Protein AF-R7QUK7-F1 (afdb_monomer)

Foldseek 3Di:
DVVVCVVPPPNDDDDQDDDDPDDDDLVVNCVDPDSHCPNHPVVVVVVVSVVVVD

pLDDT: mean 92.41, std 5.97, range [55.75, 96.62]

Secondary structure (DSSP, 8-state):
-HHHHTT-TT------S---SSPPPHHHHTT--SS--TTSHHHHHHHHHHHTT-

Mean predicted aligned error: 3.3 Å

Solvent-accessible surface area (backbone atoms only — not comparable to full-atom values): 3615 Å² total; per-residue (Å²): 109,68,80,68,46,68,79,37,86,86,62,85,79,81,88,81,69,48,78,69,96,72,79,68,58,62,79,55,33,60,69,54,87,61,67,57,34,65,77,35,78,61,38,59,55,53,50,51,57,57,63,76,69,113

Sequence (54 aa):
MFAACEKRDWVSGFGLWSWNWCLPECARAQQEKGYELYEKPAEKVVRNFYETRK

Structure (mmCIF, N/CA/C/O backbone):
data_AF-R7QUK7-F1
#
_entry.id   AF-R7QUK7-F1
#
loop_
_atom_site.group_PDB
_atom_site.id
_atom_site.type_symbol
_atom_site.label_atom_id
_atom_site.label_alt_id
_atom_site.label_comp_id
_atom_site.label_asym_id
_atom_site.label_entity_id
_atom_site.label_seq_id
_atom_site.pdbx_PDB_ins_code
_atom_site.Cartn_x
_atom_site.Cartn_y
_atom_site.Cartn_z
_atom_site.occupancy
_atom_site.B_iso_or_equiv
_atom_site.auth_seq_id
_atom_site.auth_comp_id
_atom_site.auth_asym_id
_atom_site.auth_atom_id
_atom_site.pdbx_PDB_model_num
ATOM 1 N N . MET A 1 1 ? 0.106 7.551 6.036 1.00 91.12 1 MET A N 1
ATOM 2 C CA . MET A 1 1 ? -1.261 7.140 5.647 1.00 91.12 1 MET A CA 1
ATOM 3 C C . MET A 1 1 ? -1.813 6.115 6.636 1.00 91.12 1 MET A C 1
ATOM 5 O O . MET A 1 1 ? -2.628 6.511 7.457 1.00 91.12 1 MET A O 1
ATOM 9 N N . PHE A 1 2 ? -1.311 4.872 6.656 1.00 94.50 2 PHE A N 1
ATOM 10 C CA . PHE A 1 2 ? -1.826 3.798 7.523 1.00 94.50 2 PHE A CA 1
ATOM 11 C C . PHE A 1 2 ? -1.973 4.171 9.006 1.00 94.50 2 PHE A C 1
ATOM 13 O O . PHE A 1 2 ? -3.075 4.086 9.53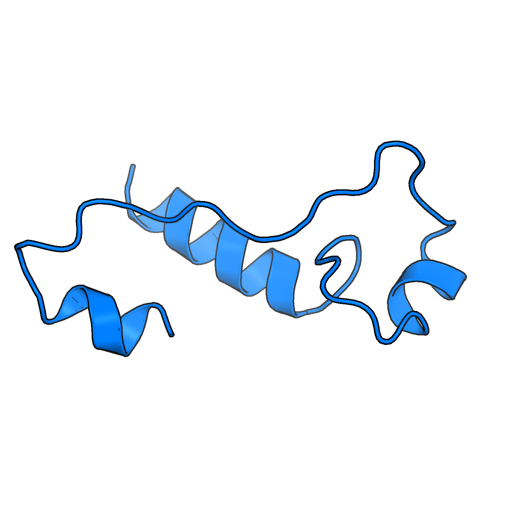3 1.00 94.50 2 PHE A O 1
ATOM 20 N N . ALA A 1 3 ? -0.928 4.709 9.644 1.00 94.38 3 ALA A N 1
ATOM 21 C CA . ALA A 1 3 ? -0.973 5.105 11.060 1.00 94.38 3 ALA A CA 1
ATOM 22 C C . ALA A 1 3 ? -2.028 6.183 11.394 1.00 94.38 3 ALA A C 1
ATOM 24 O O . ALA A 1 3 ? -2.472 6.301 12.533 1.00 94.38 3 ALA A O 1
ATOM 25 N N . ALA A 1 4 ? -2.425 7.013 10.423 1.00 96.06 4 ALA A N 1
ATOM 26 C CA . ALA A 1 4 ? -3.490 7.993 10.632 1.00 96.06 4 ALA A CA 1
ATOM 27 C C . ALA A 1 4 ? -4.870 7.330 10.538 1.00 96.06 4 ALA A C 1
ATOM 29 O O . ALA A 1 4 ? -5.749 7.619 11.348 1.00 96.06 4 ALA A O 1
ATOM 30 N N . CYS A 1 5 ? -5.053 6.439 9.565 1.00 95.19 5 CYS A N 1
ATOM 31 C CA . CYS A 1 5 ? -6.290 5.691 9.364 1.00 95.19 5 CYS A CA 1
ATOM 32 C C . CYS A 1 5 ? -6.543 4.666 10.476 1.00 95.19 5 CYS A C 1
ATOM 34 O O . CYS A 1 5 ? -7.682 4.493 10.873 1.00 95.19 5 CYS A O 1
ATOM 36 N N . GLU A 1 6 ? -5.498 4.066 11.041 1.00 92.56 6 GLU A N 1
ATOM 37 C CA . GLU A 1 6 ? -5.589 3.098 12.143 1.00 92.56 6 GLU A CA 1
ATOM 38 C C . GLU A 1 6 ? -6.255 3.654 13.407 1.00 92.56 6 GLU A C 1
ATOM 40 O O . GLU A 1 6 ? -6.875 2.913 14.159 1.00 92.56 6 GLU A O 1
ATOM 45 N N . LYS A 1 7 ? -6.196 4.971 13.615 1.00 95.56 7 LYS A N 1
ATOM 46 C CA . LYS A 1 7 ? -6.869 5.646 14.735 1.00 95.56 7 LYS A CA 1
ATOM 47 C C . LYS A 1 7 ? -8.395 5.714 14.577 1.00 95.56 7 LYS A C 1
ATOM 49 O O . LYS A 1 7 ? -9.056 6.297 15.428 1.00 95.56 7 LYS A O 1
ATOM 54 N N . ARG A 1 8 ? -8.939 5.231 13.456 1.00 95.62 8 ARG A N 1
ATOM 55 C CA . ARG A 1 8 ? -10.353 5.311 13.084 1.00 95.62 8 ARG A CA 1
ATOM 56 C C . ARG A 1 8 ? -10.874 3.896 12.875 1.00 95.62 8 ARG A C 1
ATOM 58 O O . ARG A 1 8 ? -10.540 3.246 11.890 1.00 95.62 8 ARG A O 1
ATOM 65 N N . ASP A 1 9 ? -11.698 3.456 13.808 1.00 95.12 9 ASP A N 1
ATOM 66 C CA . ASP A 1 9 ? -12.363 2.151 13.826 1.00 95.12 9 ASP A CA 1
ATOM 67 C C . ASP A 1 9 ? -13.247 1.891 12.596 1.00 95.12 9 ASP A C 1
ATOM 69 O O . ASP A 1 9 ? -13.355 0.758 12.136 1.00 95.12 9 ASP A O 1
ATOM 73 N N . TRP A 1 10 ? -13.829 2.940 12.015 1.00 96.62 10 TRP A N 1
ATOM 74 C CA . TRP A 1 10 ? -14.655 2.845 10.811 1.00 96.62 10 TRP A CA 1
ATOM 75 C C . TRP A 1 10 ? -13.864 2.640 9.508 1.00 96.62 10 TRP A C 1
ATOM 77 O O . TRP A 1 10 ? -14.468 2.365 8.469 1.00 96.62 10 TRP A O 1
ATOM 87 N N . VAL A 1 11 ? -12.530 2.766 9.518 1.00 96.12 11 VAL A N 1
ATOM 88 C CA . VAL A 1 11 ? -11.707 2.482 8.332 1.00 96.12 11 VAL A CA 1
ATOM 89 C C . VAL A 1 11 ? -11.365 0.994 8.296 1.00 96.12 11 VAL A C 1
ATOM 91 O O . VAL A 1 11 ? -10.496 0.523 9.025 1.00 96.12 11 VAL A O 1
ATOM 94 N N . SER A 1 12 ? -12.022 0.258 7.401 1.00 92.25 12 SER A N 1
ATOM 95 C CA . SER A 1 12 ? -11.931 -1.207 7.320 1.00 92.25 12 SER A CA 1
ATOM 96 C C . SER A 1 12 ? -10.925 -1.748 6.296 1.00 92.25 12 SER A C 1
ATOM 98 O O . SER A 1 12 ? -10.647 -2.945 6.295 1.00 92.25 12 SER A O 1
ATOM 100 N N . GLY A 1 13 ? -10.349 -0.910 5.428 1.00 93.94 13 GLY A N 1
ATOM 101 C CA . GLY A 1 13 ? -9.394 -1.361 4.413 1.00 93.94 13 GLY A CA 1
ATOM 102 C C . GLY A 1 13 ? -9.006 -0.284 3.401 1.00 93.94 13 GLY A C 1
ATOM 103 O O . GLY A 1 13 ? -9.403 0.874 3.529 1.00 93.94 13 GLY A O 1
ATOM 104 N N . PHE A 1 14 ? -8.218 -0.674 2.392 1.00 95.56 14 PHE A N 1
ATOM 105 C CA . PHE A 1 14 ? -7.699 0.230 1.361 1.00 95.56 14 PHE A CA 1
ATOM 106 C C . PHE A 1 14 ? -7.715 -0.423 -0.023 1.00 95.56 14 PHE A C 1
ATOM 108 O O . PHE A 1 14 ? -7.204 -1.527 -0.196 1.00 95.56 14 PHE A O 1
ATOM 115 N N . GLY A 1 15 ? -8.209 0.304 -1.025 1.00 95.12 15 GLY A N 1
ATOM 116 C CA . GLY A 1 15 ? -7.910 0.035 -2.431 1.00 95.12 15 GLY A CA 1
ATOM 117 C C . GLY A 1 15 ? -6.662 0.815 -2.828 1.00 95.12 15 GLY A C 1
ATOM 118 O O . GLY A 1 15 ? -6.740 2.022 -3.049 1.00 95.12 15 GLY A O 1
ATOM 119 N N . LEU A 1 16 ? -5.503 0.156 -2.851 1.00 95.31 16 LEU A N 1
ATOM 120 C CA . LEU A 1 16 ? -4.255 0.812 -3.239 1.00 95.31 16 LEU A CA 1
ATOM 121 C C . LEU A 1 16 ? -4.225 1.046 -4.749 1.00 95.31 16 LEU A C 1
ATOM 123 O O . LEU A 1 16 ? -4.548 0.157 -5.534 1.00 95.31 16 LEU A O 1
ATOM 127 N N . TRP A 1 17 ? -3.812 2.249 -5.133 1.00 93.12 17 TRP A N 1
ATOM 128 C CA . TRP A 1 17 ? -3.637 2.645 -6.523 1.00 93.12 17 TRP A CA 1
ATOM 129 C C . TRP A 1 17 ? -2.139 2.780 -6.809 1.00 93.12 17 TRP A C 1
ATOM 131 O O . TRP A 1 17 ? -1.463 3.509 -6.090 1.00 93.12 17 TRP A O 1
ATOM 141 N N . SER A 1 18 ? -1.566 2.124 -7.806 1.00 89.31 18 SER A N 1
ATOM 142 C CA . SER A 1 18 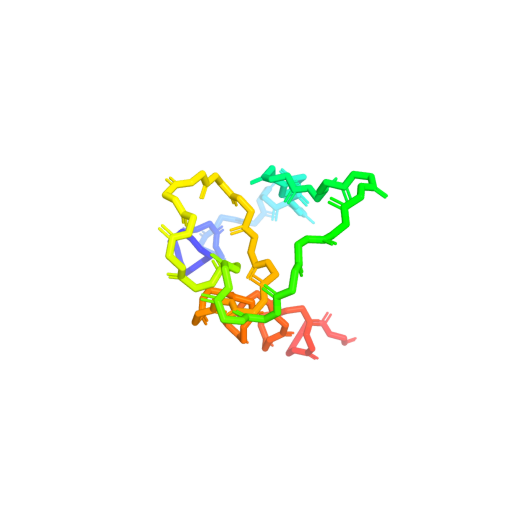? -2.121 1.080 -8.676 1.00 89.31 18 SER A CA 1
ATOM 143 C C . SER A 1 18 ? -1.127 -0.067 -8.794 1.00 89.31 18 SER A C 1
ATOM 145 O O . SER A 1 18 ? -0.057 -0.051 -8.179 1.00 89.31 18 SER A O 1
ATOM 147 N N . TRP A 1 19 ? -1.534 -1.085 -9.543 1.00 92.94 19 TRP A N 1
ATOM 148 C CA . TRP A 1 19 ? -0.657 -2.150 -9.980 1.00 92.94 19 TRP A CA 1
ATOM 149 C C . TRP A 1 19 ? -0.785 -2.294 -11.493 1.00 92.94 19 TRP A C 1
ATOM 151 O O . TRP A 1 19 ? -1.858 -2.624 -12.005 1.00 92.94 19 TRP A O 1
ATOM 161 N N . ASN A 1 20 ? 0.296 -2.016 -12.211 1.00 91.00 20 ASN A N 1
ATOM 162 C CA . ASN A 1 20 ? 0.333 -2.088 -13.662 1.00 91.00 20 ASN A CA 1
ATOM 163 C C . ASN A 1 20 ? 0.142 -3.526 -14.157 1.00 91.00 20 ASN A C 1
ATOM 165 O O . ASN A 1 20 ? 0.675 -4.480 -13.593 1.00 91.00 20 ASN A O 1
ATOM 169 N N . TRP A 1 21 ? -0.567 -3.668 -15.280 1.00 92.75 21 TRP A N 1
ATOM 170 C CA . TRP A 1 21 ? -0.766 -4.965 -15.936 1.00 92.75 21 TRP A CA 1
ATOM 171 C C . TRP A 1 21 ? 0.542 -5.542 -16.507 1.00 92.75 21 TRP A C 1
ATOM 173 O O . TRP A 1 21 ? 0.709 -6.757 -16.556 1.00 92.75 21 TRP A O 1
ATOM 183 N N . CYS A 1 22 ? 1.463 -4.669 -16.930 1.00 93.25 22 CYS A N 1
ATOM 184 C CA . CYS A 1 22 ? 2.796 -5.017 -17.406 1.00 93.25 22 CYS A CA 1
ATOM 185 C C . CYS A 1 22 ? 3.829 -4.344 -16.502 1.00 93.25 22 CYS A C 1
ATOM 187 O O . CYS A 1 22 ? 3.881 -3.113 -16.420 1.00 93.25 22 CYS A O 1
ATOM 189 N N . LEU A 1 23 ? 4.620 -5.154 -15.799 1.00 92.81 23 LEU A N 1
ATOM 190 C CA . LEU A 1 23 ? 5.610 -4.656 -14.854 1.00 92.81 23 LEU A CA 1
ATOM 191 C C . LEU A 1 23 ? 6.913 -4.298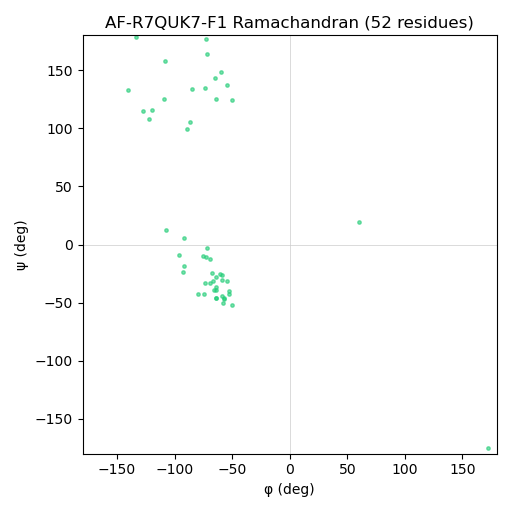 -15.583 1.00 92.81 23 LEU A C 1
ATOM 193 O O . LEU A 1 23 ? 7.383 -5.077 -16.414 1.00 92.81 23 LEU A O 1
ATOM 197 N N . PRO A 1 24 ? 7.503 -3.128 -15.291 1.00 89.94 24 PRO A N 1
ATOM 198 C CA . PRO A 1 24 ? 8.806 -2.765 -15.827 1.00 89.94 24 PRO A CA 1
ATOM 199 C C . PRO A 1 24 ? 9.915 -3.595 -15.166 1.00 89.94 24 PRO A C 1
ATOM 201 O O . PRO A 1 24 ? 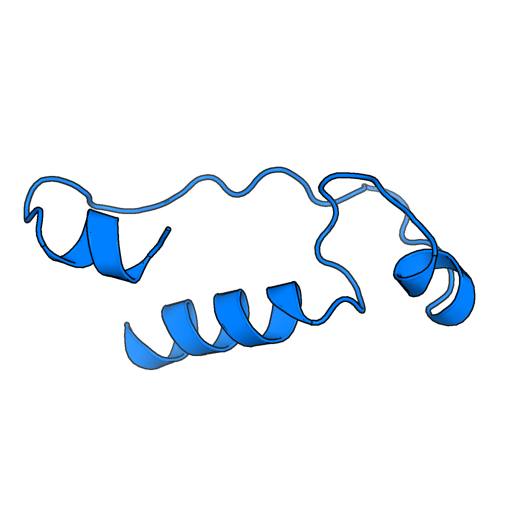9.734 -4.156 -14.092 1.00 89.94 24 PRO A O 1
ATOM 204 N N . GLU A 1 25 ? 11.102 -3.615 -15.766 1.00 93.38 25 GLU A N 1
ATOM 205 C CA . GLU A 1 25 ? 12.297 -4.171 -15.119 1.00 93.38 25 GLU A CA 1
ATOM 206 C C . GLU A 1 25 ? 12.627 -3.424 -13.814 1.00 93.38 25 GLU A C 1
ATOM 208 O O . GLU A 1 25 ? 12.415 -2.211 -13.725 1.00 93.38 25 GLU A O 1
ATOM 213 N N . CYS A 1 26 ? 13.210 -4.109 -12.822 1.00 89.25 26 CYS A N 1
ATOM 214 C CA . CYS A 1 26 ? 13.448 -3.559 -11.477 1.00 89.25 26 CYS A CA 1
ATOM 215 C C . CYS A 1 26 ? 14.196 -2.212 -11.490 1.00 89.25 26 CYS A C 1
ATOM 217 O O . CYS A 1 26 ? 13.816 -1.273 -10.791 1.00 89.25 26 CYS A O 1
ATOM 219 N N . ALA A 1 27 ? 15.234 -2.082 -12.326 1.00 90.19 27 ALA A N 1
ATOM 220 C CA . ALA A 1 27 ? 16.020 -0.850 -12.433 1.00 90.19 27 ALA A CA 1
ATOM 221 C C . ALA A 1 27 ? 15.188 0.333 -12.955 1.00 90.19 27 ALA A C 1
ATOM 223 O O . ALA A 1 27 ? 15.356 1.466 -12.504 1.00 90.19 27 ALA A O 1
ATOM 224 N N . ARG A 1 28 ? 14.260 0.065 -13.880 1.00 90.94 28 ARG A N 1
ATOM 225 C CA . ARG A 1 28 ? 13.330 1.067 -14.398 1.00 90.94 28 ARG A CA 1
ATOM 226 C C . ARG A 1 28 ? 12.240 1.376 -13.377 1.00 90.94 28 ARG A C 1
ATOM 228 O O . ARG A 1 28 ? 11.959 2.546 -13.149 1.00 90.94 28 ARG A O 1
ATOM 235 N N . ALA A 1 29 ? 11.686 0.360 -12.715 1.00 91.12 29 ALA A N 1
ATOM 236 C CA . ALA A 1 29 ? 10.648 0.503 -11.693 1.00 91.12 29 ALA A CA 1
ATOM 237 C C . ALA A 1 29 ? 11.038 1.502 -10.587 1.00 91.12 29 ALA A C 1
ATOM 239 O O . ALA A 1 29 ? 10.226 2.335 -10.184 1.00 91.12 29 ALA A O 1
ATOM 240 N N . GLN A 1 30 ? 12.304 1.485 -10.161 1.00 89.19 30 GLN A N 1
ATOM 241 C CA . GLN A 1 30 ? 12.836 2.414 -9.158 1.00 89.19 30 GLN A CA 1
ATOM 242 C C . GLN A 1 30 ? 12.919 3.871 -9.634 1.00 89.19 30 GLN A C 1
ATOM 244 O O . GLN A 1 30 ? 12.900 4.787 -8.812 1.00 89.19 30 GLN A O 1
ATOM 249 N N . GLN A 1 31 ? 13.007 4.098 -10.945 1.00 91.44 31 GLN A N 1
ATOM 250 C CA . GLN A 1 31 ? 13.071 5.431 -11.550 1.00 91.44 31 GLN A CA 1
ATOM 251 C C . GLN A 1 31 ? 11.682 5.973 -11.919 1.00 91.44 31 GLN A C 1
ATOM 253 O O . GLN A 1 31 ? 11.518 7.184 -12.093 1.00 91.44 31 GLN A O 1
ATOM 258 N N . GLU A 1 32 ? 10.676 5.099 -12.023 1.00 89.19 32 GLU A N 1
ATOM 259 C CA . GLU A 1 32 ? 9.298 5.478 -12.328 1.00 89.19 32 GLU A CA 1
ATOM 260 C C . GLU A 1 32 ? 8.709 6.353 -11.208 1.00 89.19 32 GLU A C 1
ATOM 262 O O . GLU A 1 32 ? 8.640 5.968 -10.039 1.00 89.19 32 GLU A O 1
ATOM 267 N N . LYS A 1 33 ? 8.203 7.535 -11.573 1.00 90.06 33 LYS A N 1
ATOM 268 C CA . LYS A 1 33 ? 7.614 8.510 -10.629 1.00 90.06 33 LYS A CA 1
ATOM 269 C C . LYS A 1 33 ? 6.098 8.355 -10.449 1.00 90.06 33 LYS A C 1
ATOM 271 O O . LYS A 1 33 ? 5.471 9.182 -9.794 1.00 90.06 33 LYS A O 1
ATOM 276 N N . GLY A 1 34 ? 5.513 7.320 -11.052 1.00 89.94 34 GLY A N 1
ATOM 277 C CA . GLY A 1 34 ? 4.093 6.994 -10.923 1.00 89.94 34 GLY A CA 1
ATOM 278 C C . GLY A 1 34 ? 3.720 6.402 -9.560 1.00 89.94 34 GLY A C 1
ATOM 279 O O . GLY A 1 34 ? 4.583 6.132 -8.721 1.00 89.94 34 GLY A O 1
ATOM 280 N N . TYR A 1 35 ? 2.422 6.149 -9.384 1.00 91.88 35 TYR A N 1
ATOM 281 C CA . TYR A 1 35 ? 1.817 5.603 -8.159 1.00 91.88 35 TYR A CA 1
ATOM 282 C C . TYR A 1 35 ? 2.167 4.138 -7.869 1.00 91.88 35 TYR A C 1
ATOM 284 O O . TYR A 1 35 ? 1.932 3.655 -6.766 1.00 91.88 35 TYR A O 1
ATOM 292 N N . GLU A 1 36 ? 2.743 3.444 -8.847 1.00 93.44 36 GLU A N 1
ATOM 293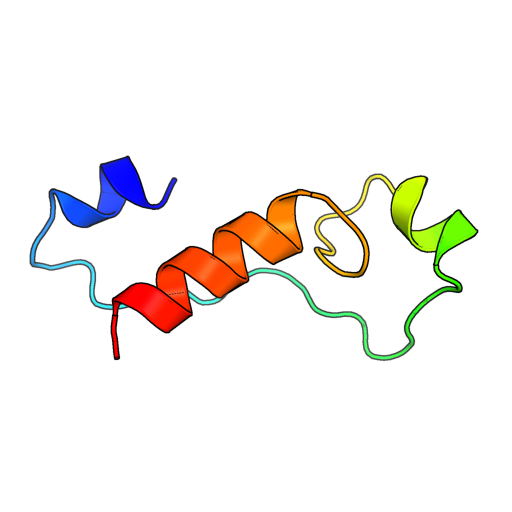 C CA . GLU A 1 36 ? 3.154 2.049 -8.731 1.00 93.44 36 GLU A CA 1
ATOM 294 C C . GLU A 1 36 ? 4.081 1.817 -7.545 1.00 93.44 36 GLU A C 1
ATOM 296 O O . GLU A 1 36 ? 5.025 2.582 -7.322 1.00 93.44 36 GLU A O 1
ATOM 301 N N . LEU A 1 37 ? 3.827 0.729 -6.827 1.00 94.94 37 LEU A N 1
ATOM 302 C CA . LEU A 1 37 ? 4.607 0.336 -5.658 1.00 94.94 37 LEU A CA 1
ATOM 303 C C . LEU A 1 37 ? 5.743 -0.629 -6.007 1.00 94.94 37 LEU A C 1
A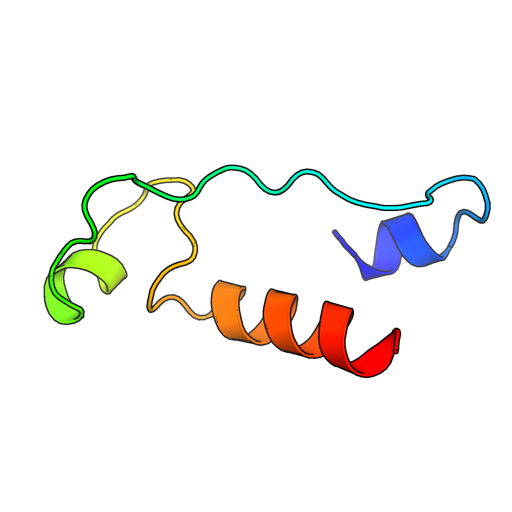TOM 305 O O . LEU A 1 37 ? 6.717 -0.666 -5.264 1.00 94.94 37 LEU A O 1
ATOM 309 N N . TYR A 1 38 ? 5.620 -1.362 -7.118 1.00 94.94 38 TYR A N 1
ATOM 310 C CA . TYR A 1 38 ? 6.534 -2.431 -7.521 1.00 94.94 38 TYR A CA 1
ATOM 311 C C . TYR A 1 38 ? 8.005 -1.999 -7.473 1.00 94.94 38 TYR A C 1
ATOM 313 O O . TYR A 1 38 ? 8.380 -1.000 -8.090 1.00 94.94 38 TYR A O 1
ATOM 321 N N . GLU A 1 39 ? 8.821 -2.752 -6.731 1.00 94.44 39 GLU A N 1
ATOM 322 C CA . GLU A 1 39 ? 10.266 -2.536 -6.539 1.00 94.44 39 GLU A CA 1
ATOM 323 C C . GLU A 1 39 ? 10.634 -1.182 -5.905 1.00 94.44 39 GLU A C 1
ATOM 325 O O . GLU A 1 39 ? 11.785 -0.733 -5.958 1.00 94.44 39 GLU A O 1
ATOM 330 N N . LYS A 1 40 ? 9.673 -0.523 -5.244 1.00 93.94 40 LYS 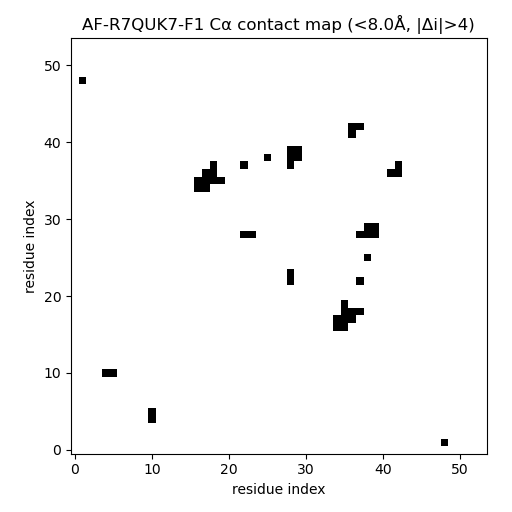A N 1
ATOM 331 C CA . LYS A 1 40 ? 9.891 0.732 -4.513 1.00 93.94 40 LYS A CA 1
ATOM 332 C C . LYS A 1 40 ? 9.840 0.523 -2.999 1.00 93.94 40 LYS A C 1
ATOM 334 O O . LYS A 1 40 ? 9.190 -0.399 -2.507 1.00 93.94 40 LYS A O 1
ATOM 339 N N . PRO A 1 41 ? 10.441 1.431 -2.204 1.00 94.12 41 PRO A N 1
ATOM 340 C CA . PRO A 1 41 ? 10.414 1.334 -0.741 1.00 94.12 41 PRO A CA 1
ATOM 341 C C . PRO A 1 41 ? 9.003 1.228 -0.141 1.00 94.12 41 PRO A C 1
ATOM 343 O O . PRO A 1 41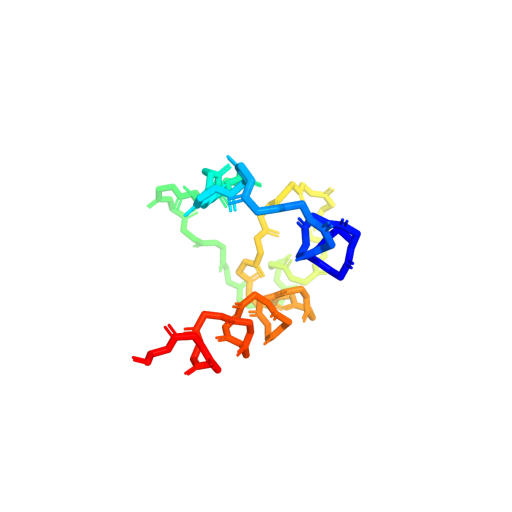 ? 8.812 0.568 0.880 1.00 94.12 41 PRO A O 1
ATOM 346 N N . ALA A 1 42 ? 8.010 1.850 -0.785 1.00 94.44 42 ALA A N 1
ATOM 347 C CA . ALA A 1 42 ? 6.620 1.815 -0.348 1.00 94.44 42 ALA A CA 1
ATOM 348 C C . ALA A 1 42 ? 6.006 0.402 -0.392 1.00 94.44 42 ALA A C 1
ATOM 350 O O . ALA A 1 42 ? 5.154 0.104 0.443 1.00 94.44 42 ALA A O 1
ATOM 351 N N . GLU A 1 43 ? 6.475 -0.486 -1.278 1.00 95.38 43 GLU A N 1
ATOM 352 C CA . GLU A 1 43 ? 6.043 -1.890 -1.332 1.00 95.38 43 GLU A CA 1
ATOM 353 C C . GLU A 1 43 ? 6.266 -2.594 0.008 1.00 95.38 43 GLU A C 1
ATOM 355 O O . GLU A 1 43 ? 5.355 -3.215 0.550 1.00 95.38 43 GLU A O 1
ATOM 360 N N . LYS A 1 44 ? 7.454 -2.420 0.602 1.00 95.94 44 LYS A N 1
ATOM 361 C CA . LYS A 1 44 ? 7.807 -3.028 1.894 1.00 95.94 44 LYS A CA 1
ATOM 362 C C . LYS A 1 44 ? 6.924 -2.505 3.022 1.00 95.94 44 LYS A C 1
ATOM 364 O O . LYS A 1 44 ? 6.507 -3.273 3.882 1.00 95.94 44 LYS A O 1
ATOM 369 N N . VAL A 1 45 ? 6.612 -1.209 3.010 1.00 95.94 45 VAL A N 1
ATOM 370 C CA . VAL A 1 45 ? 5.725 -0.590 4.009 1.00 95.94 45 VAL A CA 1
ATOM 371 C C . VAL A 1 45 ? 4.314 -1.169 3.911 1.00 95.94 45 VAL A C 1
ATOM 373 O O . VAL A 1 45 ? 3.728 -1.529 4.930 1.00 95.94 45 VAL A O 1
ATOM 376 N N . VAL A 1 46 ? 3.783 -1.288 2.692 1.00 95.88 46 VAL A N 1
ATOM 377 C CA . VAL A 1 46 ? 2.463 -1.875 2.428 1.00 95.88 46 VAL A CA 1
ATOM 378 C C . VAL A 1 46 ? 2.428 -3.350 2.821 1.00 95.88 46 VAL A C 1
ATOM 380 O O . VAL A 1 46 ? 1.502 -3.766 3.516 1.00 95.88 46 VAL A O 1
ATOM 383 N N . ARG A 1 47 ? 3.445 -4.127 2.433 1.00 96.00 47 ARG A N 1
ATOM 384 C CA . ARG A 1 47 ? 3.551 -5.549 2.775 1.00 96.00 47 ARG A CA 1
ATOM 385 C C . ARG A 1 47 ? 3.551 -5.753 4.285 1.00 96.00 47 ARG A C 1
ATOM 387 O O . ARG A 1 47 ? 2.728 -6.508 4.788 1.00 96.00 47 ARG A O 1
ATOM 394 N N . ASN A 1 48 ? 4.404 -5.020 5.001 1.00 96.19 48 ASN A N 1
ATOM 395 C CA . ASN A 1 48 ? 4.485 -5.103 6.456 1.00 96.19 48 ASN A CA 1
ATOM 396 C C . ASN A 1 48 ? 3.142 -4.757 7.114 1.00 96.19 48 ASN A C 1
ATOM 398 O O . ASN A 1 48 ? 2.702 -5.481 7.999 1.00 96.19 48 ASN A O 1
ATOM 402 N N . PHE A 1 49 ? 2.467 -3.693 6.660 1.00 95.00 49 PHE A N 1
ATOM 403 C CA . PHE A 1 49 ? 1.159 -3.303 7.194 1.00 95.00 49 PHE A CA 1
ATOM 404 C C . PHE A 1 49 ? 0.120 -4.430 7.074 1.00 95.00 49 PHE A C 1
ATOM 406 O O . PHE A 1 49 ? -0.566 -4.738 8.050 1.00 95.00 49 PHE A O 1
ATOM 413 N N . TYR A 1 50 ? 0.031 -5.077 5.908 1.00 94.94 50 TYR A N 1
ATOM 414 C CA . TYR A 1 50 ? -0.905 -6.184 5.696 1.00 94.94 50 TYR A CA 1
ATOM 415 C C . TYR A 1 50 ? -0.475 -7.484 6.395 1.00 94.94 50 TYR A C 1
ATOM 417 O O . TYR A 1 50 ? -1.335 -8.221 6.866 1.00 94.94 50 TYR A O 1
ATOM 425 N N . GLU A 1 51 ? 0.826 -7.763 6.524 1.00 95.50 51 GLU A N 1
ATOM 426 C CA . GLU A 1 51 ? 1.333 -8.923 7.276 1.00 95.50 51 GLU A CA 1
ATOM 427 C C . GLU A 1 51 ? 1.041 -8.815 8.778 1.00 95.50 51 GLU A C 1
ATOM 429 O O . GLU A 1 51 ? 0.658 -9.807 9.392 1.00 95.50 51 GLU A O 1
ATOM 434 N N . THR A 1 52 ? 1.163 -7.619 9.363 1.00 90.31 52 THR A N 1
ATOM 435 C CA . THR A 1 52 ? 0.882 -7.382 10.793 1.00 90.31 52 THR A CA 1
ATOM 436 C C . THR A 1 52 ? -0.602 -7.412 11.158 1.00 90.31 52 THR A C 1
ATOM 438 O O . THR A 1 52 ? -0.933 -7.399 12.339 1.00 90.31 52 THR A O 1
ATOM 441 N N . ARG A 1 53 ? -1.494 -7.419 10.161 1.00 76.12 53 ARG A N 1
ATOM 442 C CA . ARG A 1 53 ? -2.956 -7.433 10.333 1.00 76.12 53 ARG A CA 1
ATOM 443 C C . ARG A 1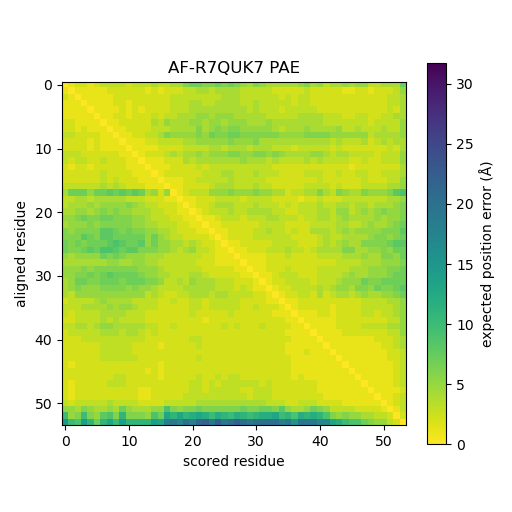 53 ? -3.600 -8.783 9.985 1.00 76.12 53 ARG A C 1
ATOM 445 O O . ARG A 1 53 ? -4.820 -8.832 9.847 1.00 76.12 53 ARG A O 1
ATOM 452 N N . LYS A 1 54 ? -2.796 -9.842 9.818 1.00 55.75 54 LYS A N 1
ATOM 453 C CA . LYS A 1 54 ? -3.287 -11.231 9.835 1.00 55.75 54 LYS A CA 1
ATOM 454 C C . LYS A 1 54 ? -3.791 -11.597 11.225 1.00 55.75 54 LYS A C 1
ATOM 456 O O . LYS A 1 54 ? -4.809 -12.317 11.276 1.00 55.75 54 LYS A O 1
#

Radius of gyration: 13.09 Å; Cα contacts (8 Å, |Δi|>4): 24; chains: 1; bounding box: 31×20×32 Å